Protein AF-A0A372JQA1-F1 (afdb_monomer_lite)

Foldseek 3Di:
DCVVVVVPPPDDPVVVVVVVVVVVVVVVVCCVPPVVVVCVVVVPDPDDPDPPPPPDDPPDDDDDD

Structure (mmCIF, N/CA/C/O backbone):
data_AF-A0A372JQA1-F1
#
_entry.id   AF-A0A372JQA1-F1
#
loop_
_atom_site.group_PDB
_atom_site.id
_atom_site.type_symbol
_atom_site.label_atom_id
_atom_site.label_alt_id
_atom_site.label_comp_id
_atom_site.label_asym_id
_atom_site.label_entity_id
_atom_site.label_seq_id
_atom_site.pdbx_PDB_ins_code
_atom_site.Cartn_x
_atom_site.Cartn_y
_atom_site.Cartn_z
_atom_site.occupancy
_atom_site.B_iso_or_equiv
_atom_site.auth_seq_id
_atom_site.auth_comp_id
_atom_site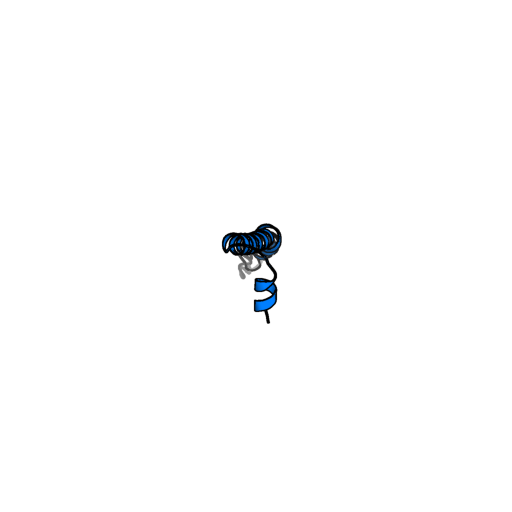.auth_asym_id
_atom_site.auth_atom_id
_atom_site.pdbx_PDB_model_num
ATOM 1 N N . MET A 1 1 ? -3.904 -10.256 19.274 1.00 66.00 1 MET A N 1
ATOM 2 C CA . MET A 1 1 ? -2.652 -9.571 18.885 1.00 66.00 1 MET A CA 1
ATOM 3 C C . MET A 1 1 ? -2.886 -8.185 18.276 1.00 66.00 1 MET A C 1
ATOM 5 O O . MET A 1 1 ? -2.376 -7.240 18.848 1.00 66.00 1 MET A O 1
ATOM 9 N N . TYR A 1 2 ? -3.731 -7.984 17.253 1.00 49.22 2 TYR A N 1
ATOM 10 C CA . TYR A 1 2 ? -4.019 -6.621 16.738 1.00 49.22 2 TYR A CA 1
ATOM 11 C C . TYR A 1 2 ? -5.159 -5.870 17.449 1.00 49.22 2 TYR A C 1
ATOM 13 O O . TYR A 1 2 ? -5.290 -4.659 17.311 1.00 49.22 2 TYR A O 1
ATOM 21 N N . ALA A 1 3 ? -5.968 -6.561 18.258 1.00 57.91 3 ALA A N 1
ATOM 22 C CA . ALA A 1 3 ? -7.119 -5.964 18.941 1.00 57.91 3 ALA A CA 1
ATOM 23 C C . ALA A 1 3 ? -6.753 -4.808 19.895 1.00 57.91 3 ALA A C 1
ATOM 25 O O . ALA A 1 3 ? -7.568 -3.912 20.083 1.00 57.91 3 ALA A O 1
ATOM 26 N N . LEU A 1 4 ? -5.538 -4.794 20.459 1.00 60.28 4 LEU A N 1
ATOM 27 C CA . LEU A 1 4 ? -5.061 -3.718 21.338 1.00 60.28 4 LEU A CA 1
ATOM 28 C C . LEU A 1 4 ? -4.711 -2.442 20.559 1.00 60.28 4 LEU A C 1
ATOM 30 O O . LEU A 1 4 ? -5.075 -1.355 20.993 1.00 60.28 4 LEU A O 1
ATOM 34 N N . ILE A 1 5 ? -4.121 -2.571 19.366 1.00 62.41 5 ILE A N 1
ATOM 35 C CA . ILE A 1 5 ? -3.804 -1.436 18.477 1.00 62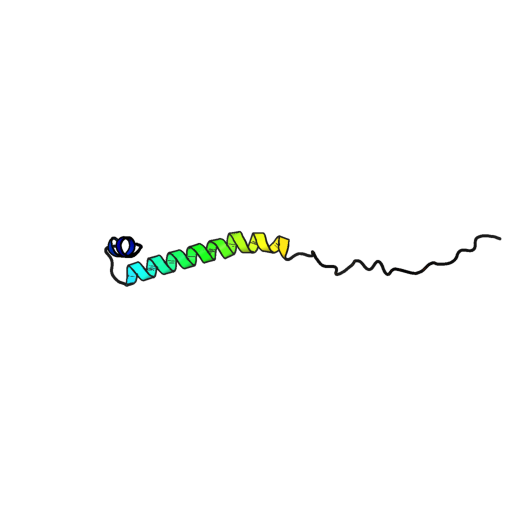.41 5 ILE A CA 1
ATOM 36 C C . ILE A 1 5 ? -5.098 -0.757 18.005 1.00 62.41 5 ILE A C 1
ATOM 38 O O . ILE A 1 5 ? -5.210 0.464 17.998 1.00 62.41 5 ILE A O 1
ATOM 42 N N . TRP A 1 6 ? -6.135 -1.551 17.725 1.00 56.66 6 TRP A N 1
ATOM 43 C CA . TRP A 1 6 ? -7.469 -1.053 17.377 1.00 56.66 6 TRP A CA 1
ATOM 44 C C . TRP A 1 6 ? -8.285 -0.532 18.573 1.00 56.66 6 TRP A C 1
ATOM 46 O O . TRP A 1 6 ? -9.357 0.045 18.361 1.00 56.66 6 TRP A O 1
ATOM 56 N N . ARG A 1 7 ? -7.829 -0.758 19.812 1.00 62.41 7 ARG A N 1
ATOM 57 C CA . ARG A 1 7 ? -8.470 -0.283 21.051 1.00 62.41 7 ARG A CA 1
ATOM 58 C C . ARG A 1 7 ? -7.793 0.970 21.620 1.00 62.41 7 ARG A C 1
ATOM 60 O O . ARG A 1 7 ? -8.426 1.674 22.395 1.00 62.41 7 ARG A O 1
ATOM 67 N N . LEU A 1 8 ? -6.556 1.257 21.207 1.00 62.88 8 LEU A N 1
ATOM 68 C CA . LEU A 1 8 ? -5.796 2.445 21.604 1.00 62.88 8 LEU A CA 1
ATOM 69 C C . LEU A 1 8 ? -6.083 3.676 20.729 1.00 62.88 8 LEU A C 1
ATOM 71 O O . LEU A 1 8 ? -5.655 4.765 21.080 1.00 62.88 8 LEU A O 1
ATOM 75 N N . LEU A 1 9 ? -6.819 3.531 19.619 1.00 55.22 9 LEU A N 1
ATOM 76 C CA . LEU A 1 9 ? -7.390 4.669 18.892 1.00 55.22 9 LEU A CA 1
ATOM 77 C C . LEU A 1 9 ? -8.662 5.141 19.622 1.00 55.22 9 LEU A C 1
ATOM 79 O O . LEU A 1 9 ? -9.683 4.447 19.540 1.00 55.22 9 LEU A O 1
ATOM 83 N N . PRO A 1 10 ? -8.646 6.292 20.321 1.00 57.47 10 PRO A N 1
ATOM 84 C CA . PRO A 1 10 ? -9.847 6.858 20.905 1.00 57.47 10 PRO A CA 1
ATOM 85 C C . PRO A 1 10 ? -10.610 7.548 19.773 1.00 57.47 10 PRO A C 1
ATOM 87 O O . PRO A 1 10 ? -10.216 8.610 19.298 1.00 57.47 10 PRO A O 1
ATOM 90 N N . GLY A 1 11 ? -11.666 6.915 19.268 1.00 58.28 11 GLY A N 1
ATOM 91 C CA . GLY A 1 11 ? -12.420 7.507 18.172 1.00 58.28 11 GLY A CA 1
ATOM 92 C C . GLY A 1 11 ? -13.533 6.628 17.635 1.00 58.28 11 GLY A C 1
ATOM 93 O O . GLY A 1 11 ? -13.370 5.423 17.444 1.00 58.28 11 GLY A O 1
ATOM 94 N N . ASP A 1 12 ? -14.656 7.290 17.386 1.00 69.25 12 ASP A N 1
ATOM 95 C CA . ASP A 1 12 ? -15.868 6.823 16.723 1.00 69.25 12 ASP A CA 1
ATOM 96 C C . ASP A 1 12 ? -15.589 5.895 15.520 1.00 69.25 12 ASP A C 1
ATOM 98 O O . ASP A 1 12 ? -14.535 5.987 14.880 1.00 69.25 12 ASP A O 1
ATOM 102 N N . ARG A 1 13 ? -16.547 5.036 15.133 1.00 69.69 13 ARG A N 1
ATOM 103 C CA . ARG A 1 13 ? -16.401 4.113 13.973 1.00 69.69 13 ARG A CA 1
ATOM 104 C C . ARG A 1 13 ? -15.919 4.827 12.699 1.00 69.69 13 ARG A C 1
ATOM 106 O O . ARG A 1 13 ? -15.248 4.218 11.868 1.00 69.69 13 ARG A O 1
ATOM 113 N N . ARG A 1 14 ? -16.217 6.124 12.583 1.00 70.75 14 ARG A N 1
ATOM 114 C CA . ARG A 1 14 ? -15.779 7.028 11.511 1.00 70.75 14 ARG A CA 1
ATOM 115 C C . ARG A 1 14 ? -14.258 7.167 11.412 1.00 70.75 14 ARG A C 1
ATOM 117 O O . ARG A 1 14 ? -13.727 7.128 10.311 1.00 70.75 14 ARG A O 1
ATOM 124 N N . VAL A 1 15 ? -13.554 7.276 12.538 1.00 75.44 15 VAL A N 1
ATOM 125 C CA . VAL A 1 15 ? -12.087 7.427 12.561 1.00 75.44 15 VAL A CA 1
ATOM 126 C C . VAL A 1 15 ? -11.420 6.144 12.074 1.00 75.44 15 VAL A C 1
ATOM 128 O O . VAL A 1 15 ? -10.510 6.179 11.252 1.00 75.44 15 VAL A O 1
ATOM 131 N N . LYS A 1 16 ? -11.938 4.991 12.503 1.00 73.38 16 LYS A N 1
ATOM 132 C CA . LYS A 1 16 ? -11.489 3.680 12.017 1.00 73.38 16 LYS A CA 1
ATOM 133 C C . LYS A 1 16 ? -11.693 3.515 10.512 1.00 73.38 16 LYS A C 1
ATOM 135 O O . LYS A 1 16 ? -10.790 3.038 9.830 1.00 73.38 16 LYS A O 1
ATOM 140 N N . ALA A 1 17 ? -12.850 3.931 10.000 1.00 81.69 17 ALA A N 1
ATOM 141 C CA . ALA A 1 17 ? -13.132 3.905 8.568 1.00 81.69 17 ALA A CA 1
ATOM 142 C C . ALA A 1 17 ? -12.201 4.844 7.783 1.00 81.69 17 ALA A C 1
ATOM 144 O O . ALA A 1 17 ? -11.683 4.446 6.745 1.00 81.69 17 ALA A O 1
ATOM 145 N N . ALA A 1 18 ? -11.931 6.045 8.301 1.00 83.19 18 ALA A N 1
ATOM 146 C CA . ALA A 1 18 ? -11.019 6.999 7.674 1.00 83.19 18 ALA A CA 1
ATOM 147 C C . ALA A 1 18 ? -9.580 6.466 7.601 1.00 83.19 18 ALA A C 1
ATOM 149 O O . ALA A 1 18 ? -8.938 6.578 6.561 1.00 83.19 18 ALA A O 1
ATOM 150 N N . VAL A 1 19 ? -9.088 5.825 8.667 1.00 84.25 19 VAL A N 1
ATOM 151 C CA . VAL A 1 19 ? -7.755 5.200 8.675 1.00 84.25 19 VAL A CA 1
ATOM 152 C C . VAL A 1 19 ? -7.681 4.041 7.681 1.00 84.25 19 VAL A C 1
ATOM 154 O O . VAL A 1 19 ? -6.722 3.956 6.918 1.00 84.25 19 VAL A O 1
ATOM 157 N N . ALA A 1 20 ? -8.697 3.173 7.647 1.00 85.50 20 ALA A N 1
ATOM 158 C CA . ALA A 1 20 ? -8.755 2.079 6.679 1.00 85.50 20 ALA A CA 1
ATOM 159 C C . ALA A 1 20 ? -8.784 2.602 5.234 1.00 85.50 20 ALA A C 1
ATOM 161 O O . ALA A 1 20 ? -8.023 2.127 4.395 1.00 85.50 20 ALA A O 1
ATOM 162 N N . ALA A 1 21 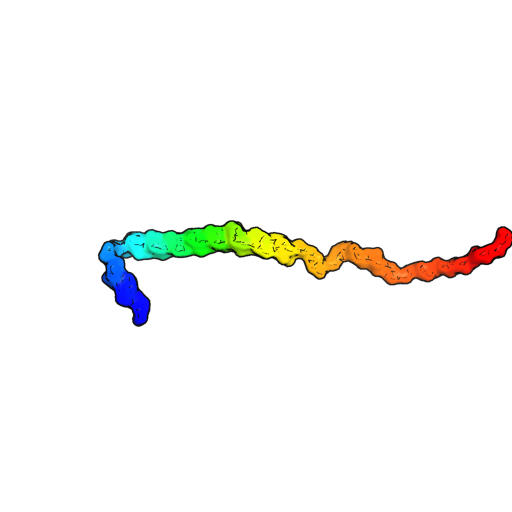? -9.604 3.621 4.960 1.00 89.12 21 ALA A N 1
ATOM 163 C CA . ALA A 1 21 ? -9.661 4.273 3.657 1.00 89.12 21 ALA A CA 1
ATOM 164 C C . ALA A 1 21 ? -8.314 4.910 3.280 1.00 89.12 21 ALA A C 1
ATOM 166 O O . ALA A 1 21 ? -7.856 4.741 2.153 1.00 89.12 21 ALA A O 1
ATOM 167 N N . GLY A 1 22 ? -7.642 5.572 4.226 1.00 93.19 22 GLY A N 1
ATOM 168 C CA . GLY A 1 22 ? -6.306 6.134 4.024 1.00 93.19 22 GLY A CA 1
ATOM 169 C C . GLY A 1 22 ? -5.265 5.072 3.667 1.00 93.19 22 GLY A C 1
ATOM 170 O O . GLY A 1 22 ? -4.488 5.268 2.739 1.00 93.19 22 GLY A O 1
ATOM 171 N N . LEU A 1 23 ? -5.292 3.919 4.340 1.00 93.00 23 LEU A N 1
ATOM 172 C CA . LEU A 1 23 ? -4.425 2.777 4.029 1.00 93.00 23 LEU A CA 1
ATOM 173 C C . LEU A 1 23 ? -4.672 2.233 2.619 1.00 93.00 23 LEU A C 1
ATOM 175 O O . LEU A 1 23 ? -3.719 1.998 1.880 1.00 93.00 23 LEU A O 1
ATOM 179 N N . VAL A 1 24 ? -5.937 2.070 2.230 1.00 94.44 24 VAL A N 1
ATOM 180 C CA . VAL A 1 24 ? -6.300 1.610 0.882 1.00 94.44 24 VAL A CA 1
ATOM 181 C C . VAL A 1 24 ? -5.834 2.607 -0.178 1.00 94.44 24 VAL A C 1
ATOM 183 O O . VAL A 1 24 ? -5.234 2.198 -1.168 1.00 94.44 24 VAL A O 1
ATOM 186 N N . LEU A 1 25 ? -6.049 3.907 0.041 1.00 95.75 25 LEU A N 1
ATOM 187 C CA . LEU A 1 25 ? -5.585 4.958 -0.868 1.00 95.75 25 LEU A CA 1
ATOM 188 C C . LEU A 1 25 ? -4.060 4.981 -0.985 1.00 95.75 25 LEU A C 1
ATOM 190 O O . LEU A 1 25 ? -3.537 5.126 -2.085 1.00 95.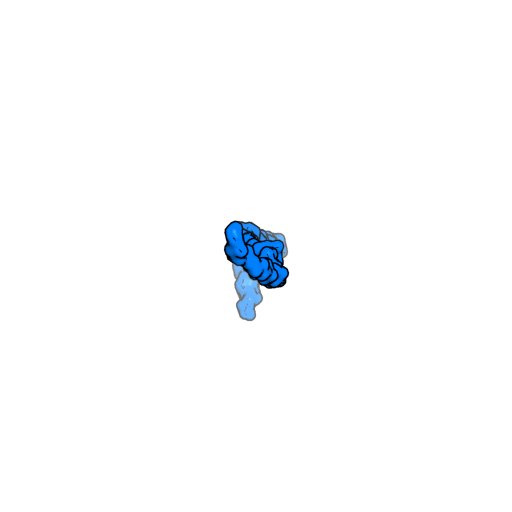75 25 LEU A O 1
ATOM 194 N N . LEU A 1 26 ? -3.347 4.798 0.126 1.00 96.19 26 LEU A N 1
ATOM 195 C CA . LEU A 1 26 ? -1.889 4.750 0.141 1.00 96.19 26 LEU A CA 1
ATOM 196 C C . LEU A 1 26 ? -1.359 3.554 -0.661 1.00 96.19 26 LEU A C 1
ATOM 198 O O . LEU A 1 26 ? -0.444 3.712 -1.465 1.00 96.19 26 LEU A O 1
ATOM 202 N N . VAL A 1 27 ? -1.971 2.377 -0.512 1.00 96.25 27 VAL A N 1
ATOM 203 C CA . VAL A 1 27 ? -1.6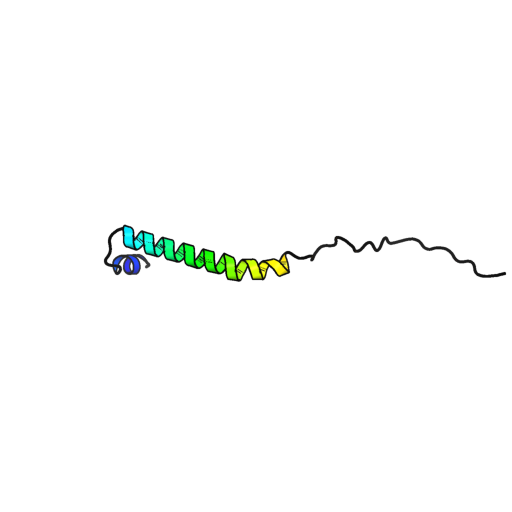41 1.203 -1.335 1.00 96.25 27 VAL A CA 1
ATOM 204 C C . VAL A 1 27 ? -1.969 1.459 -2.807 1.00 96.25 27 VAL A C 1
ATOM 206 O O . VAL A 1 27 ? -1.137 1.182 -3.665 1.00 96.25 27 VAL A O 1
ATOM 209 N N . ALA A 1 28 ? -3.137 2.029 -3.113 1.00 95.94 28 ALA A N 1
ATOM 210 C CA . ALA A 1 28 ? -3.526 2.357 -4.484 1.00 95.94 28 ALA A CA 1
ATOM 211 C C . ALA A 1 28 ? -2.533 3.326 -5.146 1.00 95.94 28 ALA A C 1
ATOM 213 O O . ALA A 1 28 ? -2.141 3.103 -6.286 1.00 95.94 28 ALA A O 1
ATOM 214 N N . LEU A 1 29 ? -2.069 4.345 -4.417 1.00 95.81 29 LEU A N 1
ATOM 215 C CA . LEU A 1 29 ? -1.022 5.274 -4.852 1.00 95.81 29 LEU A CA 1
ATOM 216 C C . LEU A 1 29 ? 0.296 4.553 -5.158 1.00 95.81 29 LEU A C 1
ATOM 218 O O . LEU A 1 29 ? 0.896 4.793 -6.202 1.00 95.81 29 LEU A O 1
ATOM 222 N N . ILE A 1 30 ? 0.733 3.647 -4.280 1.00 95.12 30 ILE A N 1
ATOM 223 C CA . ILE A 1 30 ? 1.953 2.853 -4.495 1.00 95.12 30 ILE A CA 1
ATOM 224 C C . ILE A 1 30 ? 1.812 1.964 -5.733 1.00 95.12 30 ILE A C 1
ATOM 226 O O . ILE A 1 30 ? 2.741 1.871 -6.534 1.00 95.12 30 ILE A O 1
ATOM 230 N N . LEU A 1 31 ? 0.659 1.321 -5.917 1.00 92.12 31 LEU A N 1
ATOM 231 C CA . LEU A 1 31 ? 0.406 0.521 -7.111 1.00 92.12 31 LEU A CA 1
ATOM 232 C C . LEU A 1 31 ? 0.438 1.403 -8.361 1.00 92.12 31 LEU A C 1
ATOM 234 O O . LEU A 1 31 ? 1.142 1.074 -9.311 1.00 92.12 31 LEU A O 1
ATOM 238 N N . TRP A 1 32 ? -0.262 2.535 -8.334 1.00 92.75 32 TRP A N 1
ATOM 239 C CA . TRP A 1 32 ? -0.403 3.441 -9.472 1.00 92.75 32 TRP A CA 1
ATOM 240 C C . TRP A 1 32 ? 0.918 4.087 -9.907 1.00 92.75 32 TRP A C 1
ATOM 242 O O . TRP A 1 32 ? 1.190 4.172 -11.099 1.00 92.75 32 TRP A O 1
ATOM 252 N N . TYR A 1 33 ? 1.750 4.529 -8.961 1.00 90.81 33 TYR A N 1
ATOM 253 C CA . TYR A 1 33 ? 2.990 5.263 -9.259 1.00 90.81 33 TYR A CA 1
ATOM 254 C C . TYR A 1 33 ? 4.266 4.427 -9.137 1.00 90.81 33 TYR A C 1
ATOM 256 O O . TYR A 1 33 ? 5.313 4.845 -9.621 1.00 90.81 33 TYR A O 1
ATOM 264 N N . GLY A 1 34 ? 4.212 3.272 -8.479 1.00 90.50 34 GLY A N 1
ATOM 265 C CA . GLY A 1 34 ? 5.359 2.382 -8.314 1.00 90.50 34 GLY A CA 1
ATOM 266 C C . GLY A 1 34 ? 5.238 1.143 -9.185 1.00 90.50 34 GLY A C 1
ATOM 267 O O . GLY A 1 34 ? 6.080 0.906 -10.044 1.00 90.50 34 GLY A O 1
ATOM 268 N N . VAL A 1 35 ? 4.177 0.358 -8.973 1.00 86.81 35 VAL A N 1
ATOM 269 C CA . VAL A 1 35 ? 4.022 -0.958 -9.615 1.00 86.81 35 VAL A CA 1
ATOM 270 C C . VAL A 1 35 ? 3.707 -0.825 -11.099 1.00 86.81 35 VAL A C 1
ATOM 272 O O . VAL A 1 35 ? 4.387 -1.449 -11.903 1.00 86.81 35 VAL A O 1
ATOM 275 N N . PHE A 1 36 ? 2.730 -0.001 -11.481 1.00 84.31 36 PHE A N 1
ATOM 276 C CA . PHE A 1 36 ? 2.374 0.195 -12.890 1.00 84.31 36 PHE A CA 1
ATOM 277 C C . PHE A 1 36 ? 3.577 0.652 -13.737 1.00 84.31 36 PHE A C 1
ATOM 279 O O . PHE A 1 36 ? 3.878 -0.029 -14.715 1.00 84.31 36 PHE A O 1
ATOM 286 N N . PRO A 1 37 ? 4.352 1.680 -13.335 1.00 83.38 37 PRO A N 1
ATOM 287 C CA . PRO A 1 37 ? 5.556 2.081 -14.066 1.00 83.38 37 PRO A CA 1
ATOM 288 C C . PRO A 1 37 ? 6.657 1.017 -14.121 1.00 83.38 37 PRO A C 1
ATOM 290 O O . PRO A 1 37 ? 7.454 1.023 -15.052 1.00 83.38 37 PRO A O 1
ATOM 293 N N . LEU A 1 38 ? 6.719 0.104 -13.144 1.00 79.69 38 LEU A N 1
ATOM 294 C CA . LEU A 1 38 ? 7.656 -1.027 -13.155 1.00 79.69 38 LEU A CA 1
ATOM 295 C C . LEU A 1 38 ? 7.182 -2.189 -14.035 1.00 79.69 38 L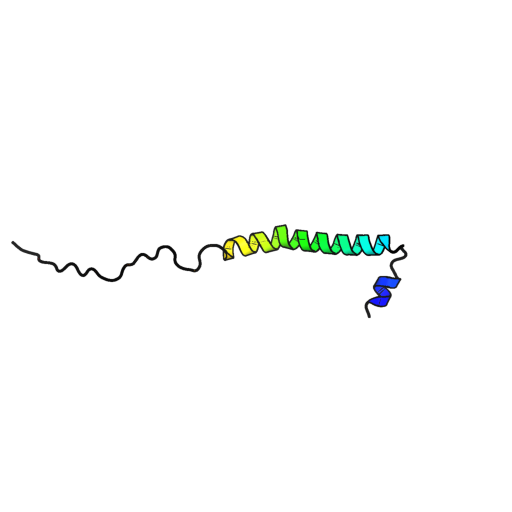EU A C 1
ATOM 297 O O . LEU A 1 38 ? 8.001 -2.943 -14.559 1.00 79.69 38 LEU A O 1
ATOM 301 N N . VAL A 1 39 ? 5.870 -2.360 -14.186 1.00 74.06 39 VAL A N 1
ATOM 302 C CA . VAL A 1 39 ? 5.277 -3.396 -15.038 1.00 74.06 39 VAL A CA 1
ATOM 303 C C . VAL A 1 39 ? 5.248 -2.951 -16.502 1.00 74.06 39 VAL A C 1
ATOM 305 O O . VAL A 1 39 ? 5.436 -3.791 -17.374 1.00 74.06 39 VAL A O 1
ATOM 308 N N . GLU A 1 40 ? 5.111 -1.653 -16.782 1.00 65.56 40 GLU A N 1
ATOM 309 C CA . GLU A 1 40 ? 5.201 -1.053 -18.124 1.00 65.56 40 GLU A CA 1
ATOM 310 C C . GLU A 1 40 ? 6.395 -1.576 -18.964 1.00 65.56 40 GLU A C 1
ATOM 312 O O . GLU A 1 40 ? 6.166 -2.037 -20.084 1.00 65.56 40 GLU A O 1
ATOM 317 N N . PRO A 1 41 ? 7.649 -1.614 -18.460 1.00 63.78 41 PRO A N 1
ATOM 318 C CA . PRO A 1 41 ? 8.777 -2.184 -19.199 1.00 63.78 41 PRO A CA 1
ATOM 319 C C . PRO A 1 41 ? 8.734 -3.715 -19.322 1.00 63.78 41 PRO A C 1
ATOM 321 O O . PRO A 1 41 ? 9.328 -4.254 -20.246 1.00 63.78 41 PRO A O 1
ATOM 324 N N . ASN A 1 42 ? 8.033 -4.425 -18.431 1.00 61.69 42 ASN A N 1
ATOM 325 C CA . ASN A 1 42 ? 7.867 -5.883 -18.519 1.00 61.69 42 ASN A CA 1
ATOM 326 C C . ASN A 1 42 ? 6.746 -6.291 -19.489 1.00 61.69 42 ASN A C 1
ATOM 328 O O . ASN A 1 42 ? 6.713 -7.425 -19.957 1.00 61.69 42 ASN A O 1
ATOM 332 N N . LEU A 1 43 ? 5.821 -5.379 -19.797 1.00 63.03 43 LEU A N 1
ATOM 333 C CA . LEU A 1 43 ? 4.719 -5.622 -20.729 1.00 63.03 43 LEU A CA 1
ATOM 334 C C . LEU A 1 43 ? 5.141 -5.458 -22.200 1.00 63.03 43 LEU A C 1
ATOM 336 O O . LEU A 1 43 ? 4.391 -5.811 -23.109 1.00 63.03 43 LEU A O 1
ATOM 340 N N . GLN A 1 44 ? 6.348 -4.941 -22.437 1.00 60.28 44 GLN A N 1
ATOM 341 C CA . GLN A 1 44 ? 6.892 -4.652 -23.755 1.00 60.28 44 GLN A CA 1
ATOM 342 C C . GLN A 1 44 ? 7.835 -5.777 -24.230 1.00 60.28 44 GLN A C 1
ATOM 344 O O . GLN A 1 44 ? 9.034 -5.767 -23.985 1.00 60.28 44 GLN A O 1
ATOM 349 N N . PHE A 1 45 ? 7.256 -6.700 -25.008 1.00 59.28 45 PHE A N 1
ATOM 350 C CA . PHE A 1 45 ? 7.912 -7.403 -26.128 1.00 59.28 45 PHE A CA 1
ATOM 351 C C . PHE A 1 45 ? 8.834 -8.603 -25.878 1.00 59.28 45 PHE A C 1
ATOM 353 O O . PHE A 1 45 ? 9.720 -8.837 -26.698 1.00 59.28 45 PHE A O 1
ATOM 360 N N . ASP A 1 46 ? 8.609 -9.451 -24.875 1.00 56.94 46 ASP A N 1
ATOM 361 C CA . ASP A 1 46 ? 9.458 -10.653 -24.789 1.00 56.94 46 ASP A CA 1
ATOM 362 C C . ASP A 1 46 ? 9.092 -11.742 -25.826 1.00 56.94 46 ASP A C 1
ATOM 364 O O . ASP A 1 46 ? 9.834 -12.700 -26.018 1.00 56.94 46 ASP A O 1
ATOM 368 N N . HIS A 1 47 ? 7.941 -11.664 -26.512 1.00 62.81 47 HIS A N 1
ATOM 369 C CA . HIS A 1 47 ? 7.487 -12.719 -27.438 1.00 62.81 47 HIS A CA 1
ATOM 370 C C . HIS A 1 47 ? 7.113 -12.157 -28.823 1.00 62.81 47 HIS A C 1
ATOM 372 O O . HIS A 1 47 ? 5.964 -11.838 -29.113 1.00 62.81 47 HIS A O 1
ATOM 378 N N . GLY A 1 48 ? 8.126 -12.058 -29.687 1.00 59.78 48 GLY A N 1
ATOM 379 C CA . GLY A 1 48 ? 8.082 -12.538 -31.074 1.00 59.78 48 GLY A CA 1
ATOM 380 C C . GLY A 1 48 ? 6.966 -12.057 -32.005 1.00 59.78 48 GLY A C 1
ATOM 381 O O . GLY A 1 48 ? 6.212 -12.893 -32.494 1.00 59.78 48 GLY A O 1
ATOM 382 N N . VAL A 1 49 ? 6.916 -10.766 -32.357 1.00 59.16 49 VAL A N 1
ATOM 383 C CA . VAL A 1 49 ? 6.043 -10.316 -33.469 1.00 59.16 49 VAL A CA 1
ATOM 384 C C . VAL A 1 49 ? 6.788 -9.985 -34.771 1.00 59.16 49 VAL A C 1
ATOM 386 O O . VAL A 1 49 ? 6.152 -9.960 -35.813 1.00 59.16 49 VAL A O 1
ATOM 389 N N . MET A 1 50 ? 8.123 -9.872 -34.802 1.00 55.56 50 MET A N 1
ATOM 390 C CA . MET A 1 50 ? 8.871 -9.823 -36.075 1.00 55.56 50 MET A CA 1
ATOM 391 C C . MET A 1 50 ? 10.285 -10.414 -35.961 1.00 55.56 50 MET A C 1
ATOM 393 O O . MET A 1 50 ? 11.269 -9.722 -36.178 1.00 55.56 50 MET A O 1
ATOM 397 N N . ASN A 1 51 ? 10.399 -11.717 -35.705 1.00 54.69 51 ASN A N 1
ATOM 398 C CA . ASN A 1 51 ? 11.472 -12.478 -36.354 1.00 54.69 51 ASN A CA 1
ATOM 399 C C . ASN A 1 51 ? 10.837 -13.194 -37.540 1.00 54.69 51 ASN A C 1
ATOM 401 O O . ASN A 1 51 ? 10.595 -14.395 -37.520 1.00 54.69 51 ASN A O 1
ATOM 405 N N . GLY A 1 52 ? 10.530 -12.415 -38.576 1.00 55.34 52 GLY A N 1
ATOM 406 C CA . GLY A 1 52 ? 10.329 -12.936 -39.921 1.00 55.34 52 GLY A CA 1
ATOM 407 C C . GLY A 1 52 ? 11.663 -13.346 -40.540 1.00 55.34 52 GLY A C 1
ATOM 408 O O . GLY A 1 52 ? 11.916 -13.014 -41.690 1.00 55.34 52 GLY A O 1
ATOM 409 N N . ASP A 1 53 ? 12.506 -14.064 -39.796 1.00 58.06 53 ASP A N 1
ATOM 410 C CA . ASP A 1 53 ? 13.405 -15.024 -40.413 1.00 58.06 53 ASP A CA 1
ATOM 411 C C . ASP A 1 53 ? 12.501 -16.167 -40.865 1.00 58.06 53 ASP A C 1
ATOM 413 O O . ASP A 1 53 ? 12.290 -17.147 -40.154 1.00 58.06 53 ASP A O 1
ATOM 417 N N . ALA A 1 54 ? 11.890 -16.011 -42.041 1.00 54.22 54 ALA A N 1
ATOM 418 C CA . ALA A 1 54 ? 11.421 -17.173 -42.765 1.00 54.22 54 ALA A CA 1
ATOM 419 C C . ALA A 1 54 ? 12.672 -18.015 -43.059 1.00 54.22 54 ALA A C 1
ATOM 421 O O . ALA A 1 54 ? 13.538 -17.572 -43.823 1.00 54.22 54 ALA A O 1
ATOM 422 N N . PRO A 1 55 ? 12.812 -19.214 -42.470 1.00 62.06 55 PRO A N 1
ATOM 423 C CA . PRO A 1 55 ? 13.846 -20.115 -42.915 1.00 62.06 55 PRO A CA 1
ATOM 424 C C . PRO A 1 55 ? 13.453 -20.534 -44.335 1.00 62.06 55 PRO A C 1
ATOM 426 O O . PRO A 1 55 ? 12.310 -20.924 -44.577 1.00 62.06 55 PRO A O 1
ATOM 429 N N . THR A 1 56 ? 14.421 -20.546 -45.252 1.00 58.50 56 THR A N 1
ATOM 430 C CA . THR A 1 56 ? 14.359 -21.231 -46.560 1.00 58.50 56 THR A CA 1
ATOM 431 C C . THR A 1 56 ? 13.917 -20.381 -47.766 1.00 58.50 56 THR A C 1
ATOM 433 O O . THR A 1 56 ? 12.806 -20.470 -48.279 1.00 58.50 56 THR A O 1
ATOM 436 N N . SER A 1 57 ? 14.883 -19.697 -48.375 1.00 52.97 57 SER A N 1
ATOM 437 C CA . SER A 1 57 ? 15.103 -19.898 -49.811 1.00 52.97 57 SER A CA 1
ATOM 438 C C . SER A 1 57 ? 16.597 -20.083 -50.054 1.00 52.97 57 SER A C 1
ATOM 440 O O . SER A 1 57 ? 17.327 -19.094 -50.105 1.00 52.97 57 SER A O 1
ATOM 442 N N . PRO A 1 58 ? 17.099 -21.326 -50.192 1.00 63.41 58 PRO A N 1
ATOM 443 C CA . PRO A 1 58 ? 18.356 -21.520 -50.884 1.00 63.41 58 PRO A CA 1
ATOM 444 C C . PRO A 1 58 ? 18.084 -21.127 -52.335 1.00 63.41 58 PRO A C 1
ATOM 446 O O . PRO A 1 58 ? 17.494 -21.898 -53.083 1.00 63.41 58 PRO A O 1
ATOM 449 N N . ALA A 1 59 ? 18.444 -19.909 -52.730 1.00 59.34 59 ALA A N 1
ATOM 450 C CA . ALA A 1 59 ? 18.556 -19.604 -54.146 1.00 59.34 59 ALA A CA 1
ATOM 451 C C . ALA A 1 59 ? 19.802 -20.351 -54.654 1.00 59.34 59 ALA A C 1
ATOM 453 O O . ALA A 1 59 ? 20.910 -20.026 -54.216 1.00 59.34 59 ALA A O 1
ATOM 454 N N . PRO A 1 60 ? 19.670 -21.379 -55.513 1.00 59.62 60 PRO A N 1
ATOM 455 C CA . PRO A 1 60 ? 20.834 -21.990 -56.119 1.00 59.62 60 PRO A CA 1
ATOM 456 C C . PRO A 1 60 ? 21.456 -20.992 -57.100 1.00 59.62 60 PRO A C 1
ATOM 458 O O . PRO A 1 60 ? 20.815 -20.511 -58.033 1.00 59.62 60 PRO A O 1
ATOM 461 N N . THR A 1 61 ? 22.733 -20.705 -56.877 1.00 68.56 61 THR A N 1
ATOM 462 C CA . THR A 1 61 ? 23.666 -20.113 -57.840 1.00 68.56 61 THR A CA 1
ATOM 463 C C . THR A 1 61 ? 23.561 -20.837 -59.194 1.00 68.56 61 THR A C 1
ATOM 465 O O . THR A 1 61 ? 23.427 -22.063 -59.226 1.00 68.56 61 THR A O 1
ATOM 468 N N . PRO A 1 62 ? 23.733 -20.130 -60.322 1.00 61.81 62 PRO A N 1
ATOM 469 C CA . PRO A 1 62 ? 25.016 -20.341 -60.971 1.00 61.81 62 PRO A CA 1
ATOM 470 C C . PRO A 1 62 ? 25.656 -19.048 -61.468 1.00 61.81 62 PRO A C 1
ATOM 472 O O . PRO A 1 62 ? 25.105 -18.250 -62.220 1.00 61.81 62 PRO A O 1
ATOM 475 N N . SER A 1 63 ? 26.904 -18.922 -61.055 1.00 68.12 63 SER A N 1
ATOM 476 C CA . SER A 1 63 ? 27.960 -18.245 -61.767 1.00 68.12 63 SER A CA 1
ATOM 477 C C . SER A 1 63 ? 28.112 -18.794 -63.196 1.00 68.12 63 SER A C 1
ATOM 479 O O . SER A 1 63 ? 27.903 -19.983 -63.439 1.00 68.12 63 SER A O 1
ATOM 481 N N . ARG A 1 64 ? 28.638 -17.928 -64.079 1.00 65.75 64 ARG A N 1
ATOM 482 C CA . ARG A 1 64 ? 29.467 -18.242 -65.264 1.00 65.75 64 ARG A CA 1
ATOM 483 C C . ARG A 1 64 ? 28.766 -18.359 -66.633 1.00 65.75 64 ARG A C 1
ATOM 485 O O . ARG A 1 64 ? 28.427 -19.455 -67.071 1.00 65.75 64 ARG A O 1
ATOM 492 N N . ARG A 1 65 ? 28.795 -17.264 -67.402 1.00 57.28 65 ARG A N 1
ATOM 493 C CA . ARG A 1 65 ? 29.541 -17.179 -68.676 1.00 57.28 65 ARG A CA 1
ATOM 494 C C . ARG A 1 65 ? 29.746 -15.736 -69.109 1.00 57.28 65 ARG A C 1
ATOM 496 O O . ARG A 1 65 ? 28.798 -14.948 -68.936 1.00 57.28 65 ARG A O 1
#

Radius of gyration: 30.06 Å; chains: 1; bounding box: 46×30×90 Å

Organism: NCBI:txid2293572

Secondary structure (DSSP, 8-state):
--TTTTTSS---HHHHHHHHHHHHHHHHHHIIIIIHHHHTTTSS-SS-S----------------

pLDDT: mean 71.21, std 14.57, range [49.22, 96.25]

Sequence (65 aa):
MYALIWRLLPGDRRVKAAVAAGLVLLVALILWYGVFPLVEPNLQFDHGVMNGDAPTSPAPTPSRR